Protein AF-A0AB37NR08-F1 (afdb_monomer)

Solvent-accessible surface area (backbone atoms only — not comparable to full-atom values): 4899 Å² total; per-residue (Å²): 117,41,69,46,72,72,79,48,30,99,43,70,69,46,24,50,52,47,52,49,54,32,55,77,69,71,49,87,74,39,40,69,75,43,63,78,69,51,55,82,75,83,45,75,67,60,40,51,51,54,42,54,51,51,53,52,52,52,50,56,52,52,52,51,52,50,51,51,49,53,51,52,50,53,51,51,51,50,54,32,53,76,71,74,94

Radius of gyration: 17.99 Å; Cα contacts (8 Å, |Δi|>4): 50; chains: 1; bounding box: 41×21×50 Å

InterPro domains:
  IPR006119 Resolvase, N-terminal catalytic domain [PF00239] (2-84)
  IPR006119 Resolvase, N-terminal catalytic domain [PS51736] (1-84)
  IPR036162 Resolvase-like, N-terminal catalytic domain superfamily [G3DSA:3.40.50.1390] (1-85)
  IPR036162 Resolvase-like, N-terminal catalytic domain superfamily [SSF53041] (2-85)

Organism: Listeria monocytogenes (NCBI:txid1639)

Nearest PDB structures (foldseek):
  2r0q-assembly1_E  TM=5.149E-01  e=4.327E-07  Staphylococcus aureus
  5c34-assembly1_C-2  TM=7.711E-01  e=3.760E-04  Staphylococcus aureus
  5c35-assembly1_B-2  TM=7.697E-01  e=4.017E-04  Staphylococcus aureus
  2r0q-assembly1_F  TM=6.275E-01  e=1.587E-04  Staphylococcus aureus
  5c35-assembly1_A-2  TM=7.713E-01  e=2.255E-03  Staphylococcus aureus

pLDDT: mean 79.3, std 10.46, range [49.97, 95.75]

Foldseek 3Di:
DEAALCVQDVDLVSSVVSVVVCVVVVHDDAYNPDVLLHDDPPDPVVSVVVNVVVSVVVNVVRVVVVVVVVVVVVVVVVVCVVVVD

Structure (mmCIF, N/CA/C/O backbone):
data_AF-A0AB37NR08-F1
#
_entry.id   AF-A0AB37NR08-F1
#
loop_
_atom_site.group_PDB
_atom_site.id
_atom_site.type_symbol
_atom_site.label_atom_id
_atom_site.label_alt_id
_atom_site.label_comp_id
_atom_site.label_asym_id
_atom_site.label_entity_id
_atom_site.label_seq_id
_atom_site.pdbx_PDB_ins_code
_atom_site.Cartn_x
_atom_site.Cartn_y
_atom_site.Cartn_z
_atom_site.occupancy
_atom_site.B_iso_or_equiv
_atom_site.auth_seq_id
_atom_site.auth_comp_id
_atom_site.auth_asym_id
_atom_site.auth_atom_id
_atom_site.pdbx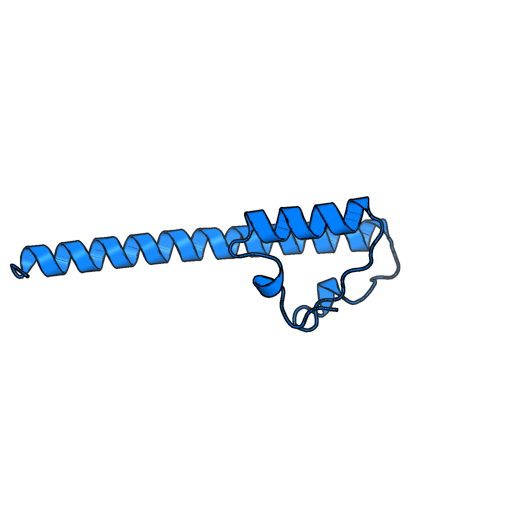_PDB_model_num
ATOM 1 N N . MET A 1 1 ? -0.126 -8.597 -17.080 1.00 67.19 1 MET A N 1
ATOM 2 C CA . MET A 1 1 ? -1.072 -7.464 -17.119 1.00 67.19 1 MET A CA 1
ATOM 3 C C . MET A 1 1 ? -2.044 -7.648 -15.975 1.00 67.19 1 MET A C 1
ATOM 5 O O . MET A 1 1 ? -2.540 -8.758 -15.813 1.00 67.19 1 MET A O 1
ATOM 9 N N . VAL A 1 2 ? -2.254 -6.615 -15.166 1.00 76.12 2 VAL A N 1
ATOM 10 C CA . VAL A 1 2 ? -3.247 -6.621 -14.086 1.00 76.12 2 VAL A CA 1
ATOM 11 C C . VAL A 1 2 ? -4.161 -5.414 -14.243 1.00 76.12 2 VAL A C 1
ATOM 13 O O . VAL A 1 2 ? -3.718 -4.343 -14.649 1.00 76.12 2 VAL A O 1
ATOM 16 N N . GLU A 1 3 ? -5.439 -5.604 -13.935 1.00 70.12 3 GLU A N 1
ATOM 17 C CA . GLU A 1 3 ? -6.459 -4.563 -14.083 1.00 70.12 3 GLU A CA 1
ATOM 18 C C . GLU A 1 3 ? -6.213 -3.392 -13.116 1.00 70.12 3 GLU A C 1
ATOM 20 O O . GLU A 1 3 ? -6.335 -2.231 -13.492 1.00 70.12 3 GLU A O 1
ATOM 25 N N . ALA A 1 4 ? -5.776 -3.692 -11.891 1.00 68.06 4 ALA A N 1
ATOM 26 C CA . ALA A 1 4 ? -5.622 -2.723 -10.814 1.00 68.06 4 ALA A CA 1
ATOM 27 C C . ALA A 1 4 ? -4.459 -3.105 -9.875 1.00 68.06 4 ALA A C 1
ATOM 29 O O . ALA A 1 4 ? -4.063 -4.272 -9.810 1.00 68.06 4 ALA A O 1
ATOM 30 N N . ILE A 1 5 ? -3.883 -2.113 -9.185 1.00 74.31 5 ILE A N 1
ATOM 31 C CA . ILE A 1 5 ? -2.676 -2.279 -8.352 1.00 74.31 5 ILE A CA 1
ATOM 32 C C . ILE A 1 5 ? -2.951 -3.035 -7.042 1.00 74.31 5 ILE A C 1
ATOM 34 O O . ILE A 1 5 ? -2.094 -3.761 -6.547 1.00 74.31 5 ILE A O 1
ATOM 38 N N . ASP A 1 6 ? -4.172 -2.934 -6.526 1.00 73.06 6 ASP A N 1
ATOM 39 C CA . ASP A 1 6 ? -4.686 -3.658 -5.359 1.00 73.06 6 ASP A CA 1
ATOM 40 C C . ASP A 1 6 ? -4.798 -5.175 -5.596 1.00 73.06 6 ASP A C 1
ATOM 42 O O . ASP A 1 6 ? -4.844 -5.954 -4.648 1.00 73.06 6 ASP A O 1
ATOM 46 N N . ARG A 1 7 ? -4.746 -5.638 -6.853 1.00 81.25 7 ARG A N 1
ATOM 47 C CA . ARG A 1 7 ? -4.645 -7.074 -7.171 1.00 81.25 7 ARG A CA 1
ATOM 48 C C . ARG A 1 7 ? -3.255 -7.665 -6.930 1.00 81.25 7 ARG A C 1
ATOM 50 O O . ARG A 1 7 ? -3.085 -8.874 -7.076 1.00 81.25 7 ARG A O 1
ATOM 57 N N . LEU A 1 8 ? -2.267 -6.838 -6.588 1.00 82.12 8 LEU A N 1
ATOM 58 C CA . LEU A 1 8 ? -0.889 -7.263 -6.328 1.00 82.12 8 LEU A CA 1
ATOM 59 C C . LEU A 1 8 ? -0.599 -7.518 -4.839 1.00 82.12 8 LEU A C 1
ATOM 61 O O . LEU A 1 8 ? 0.514 -7.916 -4.510 1.00 82.12 8 LEU A O 1
ATOM 65 N N . GLY A 1 9 ? -1.563 -7.309 -3.938 1.00 77.44 9 GLY A N 1
ATOM 66 C CA . GLY A 1 9 ? -1.376 -7.567 -2.509 1.00 77.44 9 GLY A CA 1
ATOM 67 C C . GLY A 1 9 ? -2.554 -7.107 -1.656 1.00 77.44 9 GLY A C 1
ATOM 68 O O . GLY A 1 9 ? -3.315 -6.231 -2.049 1.00 77.44 9 GLY A O 1
ATOM 69 N N . ARG A 1 10 ? -2.700 -7.678 -0.454 1.00 80.81 10 ARG A N 1
ATOM 70 C CA . ARG A 1 10 ? -3.775 -7.326 0.501 1.00 80.81 10 ARG A CA 1
ATOM 71 C C . ARG A 1 10 ? -3.543 -5.990 1.202 1.00 80.81 10 ARG A C 1
ATOM 73 O O . ARG A 1 10 ? -4.420 -5.479 1.895 1.00 80.81 10 ARG A O 1
ATOM 80 N N . ASN A 1 11 ? -2.332 -5.470 1.083 1.00 72.00 11 ASN A N 1
ATOM 81 C CA . ASN A 1 11 ? -1.899 -4.176 1.573 1.00 72.00 11 ASN A CA 1
ATOM 82 C C . ASN A 1 11 ? -0.745 -3.680 0.691 1.00 72.00 11 ASN A C 1
ATOM 84 O O . ASN A 1 11 ? -0.150 -4.448 -0.066 1.00 72.00 11 ASN A O 1
ATOM 88 N N . TYR A 1 12 ? -0.405 -2.401 0.815 1.00 66.88 12 TYR A N 1
ATOM 89 C CA . TYR A 1 12 ? 0.641 -1.786 -0.001 1.00 66.88 12 TYR A CA 1
ATOM 90 C C . TYR A 1 12 ? 2.036 -2.390 0.213 1.00 66.88 12 TYR A C 1
ATOM 92 O O . TYR A 1 12 ? 2.794 -2.490 -0.747 1.00 66.88 12 TYR A O 1
ATOM 100 N N . GLY A 1 13 ? 2.361 -2.870 1.418 1.00 74.12 13 GLY A N 1
ATOM 101 C CA . GLY A 1 13 ? 3.626 -3.569 1.668 1.00 74.12 13 GLY A CA 1
ATOM 102 C C . GLY A 1 13 ? 3.768 -4.831 0.808 1.00 74.12 13 GLY A C 1
ATOM 103 O O . GLY A 1 13 ? 4.799 -5.035 0.169 1.00 74.12 13 GLY A O 1
ATOM 104 N N . GLU A 1 14 ? 2.704 -5.632 0.715 1.00 81.69 14 GLU A N 1
ATOM 105 C CA . GLU A 1 14 ? 2.640 -6.806 -0.169 1.00 81.69 14 GLU A CA 1
ATOM 106 C C . GLU A 1 14 ? 2.695 -6.421 -1.655 1.00 81.69 14 GLU A C 1
ATOM 108 O O . GLU A 1 14 ? 3.370 -7.085 -2.444 1.00 81.69 14 GLU A O 1
ATOM 113 N N . VAL A 1 15 ? 2.035 -5.323 -2.043 1.00 79.31 15 VAL A N 1
ATOM 114 C CA . VAL A 1 15 ? 2.095 -4.792 -3.415 1.00 79.31 15 VAL A CA 1
ATOM 115 C C . VAL A 1 15 ? 3.535 -4.420 -3.783 1.00 79.31 15 VAL A C 1
ATOM 117 O O . VAL A 1 15 ? 4.020 -4.837 -4.833 1.00 79.31 15 VAL A O 1
ATOM 120 N N . ILE A 1 16 ? 4.251 -3.696 -2.917 1.00 74.75 16 ILE A N 1
ATOM 121 C CA . ILE A 1 16 ? 5.650 -3.294 -3.139 1.00 74.75 16 ILE A CA 1
ATOM 122 C C . ILE A 1 16 ? 6.558 -4.522 -3.236 1.00 74.75 16 ILE A C 1
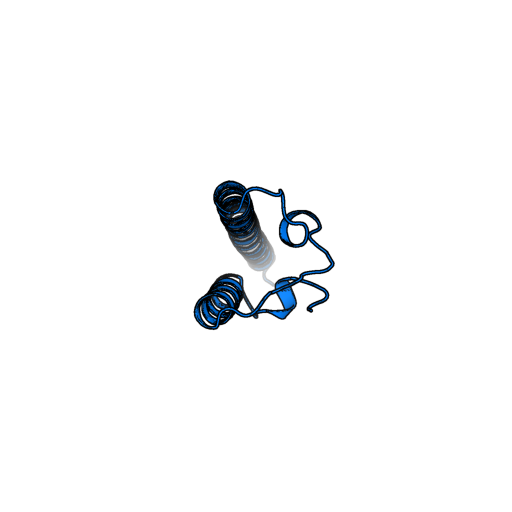ATOM 124 O O . ILE A 1 16 ? 7.385 -4.601 -4.145 1.00 74.75 16 ILE A O 1
ATOM 128 N N . GLN A 1 17 ? 6.392 -5.506 -2.348 1.00 83.38 17 GLN A N 1
ATOM 129 C CA . GLN A 1 17 ? 7.149 -6.760 -2.409 1.00 83.38 17 GLN A CA 1
ATOM 130 C C . GLN A 1 17 ? 6.914 -7.504 -3.728 1.00 83.38 17 GLN A C 1
ATOM 132 O O . GLN A 1 17 ? 7.869 -7.968 -4.357 1.00 83.38 17 GLN A O 1
ATOM 137 N N . THR A 1 18 ? 5.664 -7.565 -4.187 1.00 83.00 18 THR A N 1
ATOM 138 C CA . THR A 1 18 ? 5.304 -8.186 -5.466 1.00 83.00 18 THR A CA 1
ATOM 139 C C . THR A 1 18 ? 5.933 -7.432 -6.637 1.00 83.00 18 THR A C 1
ATOM 141 O O . 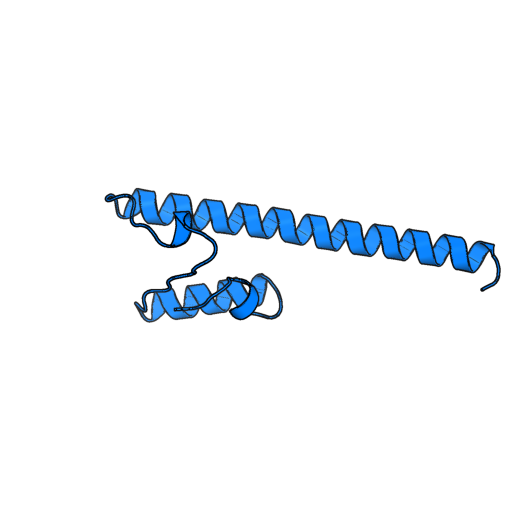THR A 1 18 ? 6.559 -8.047 -7.500 1.00 83.00 18 THR A O 1
ATOM 144 N N . VAL A 1 19 ? 5.856 -6.099 -6.651 1.00 81.06 19 VAL A N 1
ATOM 145 C CA . VAL A 1 19 ? 6.473 -5.257 -7.689 1.00 81.06 19 VAL A CA 1
ATOM 146 C C . VAL A 1 19 ? 7.998 -5.409 -7.703 1.00 81.06 19 VAL A C 1
ATOM 148 O O . VAL A 1 19 ? 8.579 -5.572 -8.776 1.00 81.06 19 VAL A O 1
ATOM 151 N N . ASN A 1 20 ? 8.653 -5.416 -6.541 1.00 78.12 20 ASN A N 1
ATOM 152 C CA . ASN A 1 20 ? 10.102 -5.608 -6.435 1.00 78.12 20 ASN A CA 1
ATOM 153 C C . ASN A 1 20 ? 10.525 -6.997 -6.923 1.00 78.12 20 ASN A C 1
ATOM 155 O O . ASN A 1 20 ? 11.457 -7.104 -7.717 1.00 78.12 20 ASN A O 1
ATOM 159 N N . THR A 1 21 ? 9.776 -8.040 -6.560 1.00 87.62 21 THR A N 1
ATOM 160 C CA . THR A 1 21 ? 10.001 -9.404 -7.063 1.00 87.62 21 THR A CA 1
ATOM 161 C C . THR A 1 21 ? 9.920 -9.462 -8.592 1.00 87.62 21 THR A C 1
ATOM 163 O O . THR A 1 21 ? 10.724 -10.132 -9.244 1.00 87.62 21 THR A O 1
ATOM 166 N N . LEU A 1 22 ? 8.956 -8.758 -9.195 1.00 85.25 22 LEU A N 1
ATOM 167 C CA . LEU A 1 22 ? 8.821 -8.680 -10.652 1.00 85.25 22 LEU A CA 1
ATOM 168 C C . LEU A 1 22 ? 9.982 -7.898 -11.292 1.00 85.25 22 LEU A C 1
ATOM 170 O O . LEU A 1 22 ? 10.523 -8.351 -12.303 1.00 85.25 22 LEU A O 1
ATOM 174 N N . LYS A 1 23 ? 10.412 -6.781 -10.680 1.00 76.38 23 LYS A N 1
ATOM 175 C CA . LYS A 1 23 ? 11.584 -5.994 -11.108 1.00 76.38 23 LYS A CA 1
ATOM 176 C C . LYS A 1 23 ? 12.869 -6.839 -11.086 1.00 76.38 23 LYS A C 1
ATOM 178 O O . LYS A 1 23 ? 13.584 -6.860 -12.086 1.00 76.38 23 LYS A O 1
ATOM 183 N N . GLU A 1 24 ? 13.142 -7.576 -10.006 1.00 84.81 24 GLU A N 1
ATOM 184 C CA . GLU A 1 24 ? 14.312 -8.469 -9.878 1.00 84.81 24 GLU A CA 1
ATOM 185 C C . GLU A 1 24 ? 14.339 -9.547 -10.966 1.00 84.81 24 GLU A C 1
ATOM 187 O O . GLU A 1 24 ? 15.384 -9.844 -11.548 1.00 84.81 24 GLU A O 1
ATOM 192 N N . LYS A 1 25 ? 13.163 -10.086 -11.300 1.00 89.69 25 LYS A N 1
ATOM 193 C CA . LYS A 1 25 ? 12.991 -11.083 -12.363 1.00 89.69 25 LYS 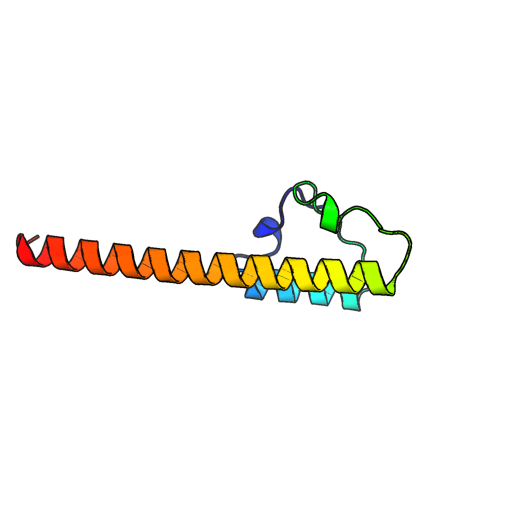A CA 1
ATOM 194 C C . LYS A 1 25 ? 12.976 -10.489 -13.774 1.00 89.69 25 LYS A C 1
ATOM 196 O O . LYS A 1 25 ? 12.819 -11.241 -14.733 1.00 89.69 25 LYS A O 1
ATOM 201 N N . LYS A 1 26 ? 13.141 -9.168 -13.921 1.00 83.31 26 LYS A N 1
ATOM 202 C CA . LYS A 1 26 ? 13.060 -8.434 -15.198 1.00 83.31 26 LYS A CA 1
ATOM 203 C C . LYS A 1 26 ? 11.731 -8.657 -15.932 1.00 83.31 26 LYS A C 1
ATOM 205 O O . LYS A 1 26 ? 11.684 -8.671 -17.160 1.00 83.31 26 LYS A O 1
ATOM 210 N N . ILE A 1 27 ? 10.649 -8.838 -15.178 1.00 79.50 27 ILE A N 1
ATOM 211 C CA . ILE A 1 27 ? 9.303 -9.021 -15.719 1.00 79.50 27 ILE A CA 1
ATOM 212 C C . ILE A 1 27 ? 8.630 -7.652 -15.821 1.00 79.50 27 ILE A C 1
ATOM 214 O O . ILE A 1 27 ? 8.541 -6.915 -14.839 1.00 79.50 27 ILE A O 1
ATOM 218 N N . GLY A 1 28 ? 8.125 -7.321 -17.010 1.00 75.50 28 GLY A N 1
ATOM 219 C CA . GLY A 1 28 ? 7.326 -6.117 -17.222 1.00 75.50 28 GLY A CA 1
ATOM 220 C C . GLY A 1 28 ? 5.964 -6.216 -16.531 1.00 75.50 28 GLY A C 1
ATOM 221 O O . GLY A 1 28 ? 5.225 -7.183 -16.726 1.00 75.50 28 GLY A O 1
ATOM 222 N N . LEU A 1 29 ? 5.614 -5.198 -15.747 1.00 74.25 29 LEU A N 1
ATOM 223 C CA . LEU A 1 29 ? 4.297 -5.036 -15.136 1.00 74.25 29 LEU A CA 1
ATOM 224 C C . LEU A 1 29 ? 3.545 -3.916 -15.861 1.00 74.25 29 LEU A C 1
ATOM 226 O O . LEU A 1 29 ? 4.066 -2.818 -16.012 1.00 74.25 29 LEU A O 1
ATOM 230 N N . MET A 1 30 ? 2.315 -4.203 -16.280 1.00 67.81 30 MET A N 1
ATOM 231 C CA . MET A 1 30 ? 1.394 -3.233 -16.875 1.00 67.81 30 MET A CA 1
ATOM 232 C C . MET A 1 30 ? 0.115 -3.219 -16.039 1.00 67.81 30 MET A C 1
ATOM 234 O O . MET A 1 30 ? -0.468 -4.291 -15.818 1.00 67.81 30 MET A O 1
ATOM 238 N N . VAL A 1 31 ? -0.278 -2.029 -15.572 1.00 68.69 31 VAL A N 1
ATOM 239 C CA . VAL A 1 31 ? -1.442 -1.799 -14.704 1.00 68.69 31 VAL A CA 1
ATOM 240 C C . VAL A 1 31 ? -2.435 -0.903 -15.435 1.00 68.69 31 VAL A C 1
ATOM 242 O O . VAL A 1 31 ? -2.131 0.249 -15.742 1.00 68.69 31 VAL A O 1
ATOM 245 N N . THR A 1 32 ? -3.631 -1.417 -15.708 1.00 57.22 32 THR A N 1
ATOM 246 C CA . THR A 1 32 ? -4.602 -0.748 -16.590 1.00 57.22 32 THR A CA 1
ATOM 247 C C . THR A 1 32 ? -5.109 0.592 -16.040 1.00 57.22 32 THR A C 1
ATOM 249 O O . THR A 1 32 ? -5.350 1.513 -16.812 1.00 57.22 32 THR A O 1
ATOM 252 N N . ILE A 1 33 ? -5.239 0.738 -14.717 1.00 49.97 33 ILE A N 1
ATOM 253 C CA . ILE A 1 33 ? -5.881 1.911 -14.088 1.00 49.97 33 ILE A CA 1
ATOM 254 C C . ILE A 1 33 ? -4.916 3.077 -13.793 1.00 49.97 33 ILE A C 1
ATOM 256 O O . ILE A 1 33 ? -5.366 4.172 -13.465 1.00 49.97 33 ILE A O 1
ATOM 260 N N . VAL A 1 34 ? -3.599 2.904 -13.964 1.00 59.94 34 VAL A N 1
ATOM 261 C CA . VAL A 1 34 ? -2.628 3.996 -13.758 1.00 59.94 34 VAL A CA 1
ATOM 262 C C . VAL A 1 34 ? -1.848 4.247 -15.053 1.00 59.94 34 VAL A C 1
ATOM 264 O O . VAL A 1 34 ? -0.770 3.676 -15.233 1.00 59.94 34 VAL A O 1
ATOM 267 N N . PRO A 1 35 ? -2.368 5.094 -15.965 1.00 54.47 35 PRO A N 1
ATOM 268 C CA . PRO A 1 35 ? -1.755 5.343 -17.273 1.00 54.47 35 PRO A CA 1
ATOM 269 C C . PRO A 1 35 ? -0.273 5.737 -17.174 1.00 54.47 35 PRO A C 1
ATOM 271 O O . PRO A 1 35 ? 0.557 5.225 -17.918 1.00 54.47 35 PRO A O 1
ATOM 274 N N . LEU A 1 36 ? 0.088 6.541 -16.166 1.00 58.72 36 LEU A N 1
ATOM 275 C CA . LEU A 1 36 ? 1.459 7.023 -15.957 1.00 58.72 36 LEU A CA 1
ATOM 276 C C . LEU A 1 36 ? 2.444 5.947 -15.448 1.00 58.72 36 LEU A C 1
ATOM 278 O O . LEU A 1 36 ? 3.651 6.121 -15.567 1.00 58.72 36 LEU A O 1
ATOM 282 N N . LEU A 1 37 ? 1.960 4.831 -14.884 1.00 59.88 37 LEU A N 1
ATOM 283 C CA . LEU A 1 37 ? 2.816 3.678 -14.551 1.00 59.88 37 LEU A CA 1
ATOM 284 C C . LEU A 1 37 ? 3.040 2.763 -15.765 1.00 59.88 37 LEU A C 1
ATOM 286 O O . LEU A 1 37 ? 3.989 1.974 -15.774 1.00 59.88 37 LEU A O 1
ATOM 290 N N . SER A 1 38 ? 2.170 2.860 -16.769 1.00 60.34 38 SER A N 1
ATOM 291 C CA . SER A 1 38 ? 2.103 1.931 -17.897 1.00 60.34 38 SER A CA 1
ATOM 292 C C . SER A 1 38 ? 2.754 2.473 -19.170 1.00 60.34 38 SER A C 1
ATOM 294 O O . SER A 1 38 ? 3.204 1.674 -19.990 1.00 60.34 38 SER A O 1
ATOM 296 N N . GLU A 1 39 ? 2.864 3.795 -19.325 1.00 65.38 39 GLU A N 1
ATOM 297 C CA . GLU A 1 39 ? 3.464 4.421 -20.507 1.00 65.38 39 GLU A CA 1
ATOM 298 C C . GLU A 1 39 ? 4.929 4.834 -20.271 1.00 65.38 39 GLU A C 1
ATOM 300 O O . GLU A 1 39 ? 5.223 5.523 -19.294 1.00 65.38 39 GLU A O 1
ATOM 305 N N . PRO A 1 40 ? 5.873 4.420 -21.138 1.00 64.75 40 PRO A N 1
ATOM 306 C CA . PRO A 1 40 ? 7.263 4.846 -21.044 1.00 64.75 40 PRO A CA 1
ATOM 307 C C . PRO A 1 40 ? 7.423 6.311 -21.472 1.00 64.75 40 PRO A C 1
ATOM 309 O O . PRO A 1 40 ? 7.026 6.695 -22.569 1.00 64.75 40 PRO A O 1
ATOM 312 N N . ILE A 1 41 ? 8.097 7.109 -20.641 1.00 69.62 41 ILE A N 1
ATOM 313 C CA . ILE A 1 41 ? 8.357 8.543 -20.899 1.00 69.62 41 ILE A CA 1
ATOM 314 C C . ILE A 1 41 ? 9.489 8.753 -21.938 1.00 69.62 41 ILE A C 1
ATOM 316 O O . ILE A 1 41 ? 9.743 9.862 -22.399 1.00 69.62 41 ILE A O 1
ATOM 320 N N . GLY A 1 42 ? 10.170 7.679 -22.351 1.00 71.12 42 GLY A N 1
ATOM 321 C CA . GLY A 1 42 ? 11.251 7.694 -23.348 1.00 71.12 42 GLY A CA 1
ATOM 322 C C . GLY A 1 42 ? 12.659 7.772 -22.746 1.00 71.12 42 GLY A C 1
ATOM 323 O O . GLY A 1 42 ? 13.593 7.238 -23.337 1.00 71.12 42 GLY A O 1
ATOM 324 N N . ASP A 1 43 ? 12.805 8.328 -21.539 1.00 83.12 43 ASP A N 1
ATOM 325 C CA . ASP A 1 43 ? 14.032 8.269 -20.733 1.00 83.12 43 ASP A CA 1
ATOM 326 C C . ASP A 1 43 ? 13.875 7.254 -19.586 1.00 83.12 43 ASP A C 1
ATOM 328 O O . ASP A 1 43 ? 12.956 7.357 -18.774 1.00 83.12 43 ASP A O 1
ATOM 332 N N . LEU A 1 44 ? 14.772 6.264 -19.512 1.00 79.88 44 LEU A N 1
ATOM 333 C CA . LEU A 1 44 ? 14.700 5.158 -18.544 1.00 79.88 44 LEU A CA 1
ATOM 334 C C . LEU A 1 44 ? 14.904 5.591 -17.083 1.00 79.88 44 LEU A C 1
ATOM 336 O O . LEU A 1 44 ? 14.354 4.959 -16.177 1.00 79.88 44 LEU A O 1
ATOM 340 N N . LEU A 1 45 ? 15.723 6.616 -16.834 1.00 81.94 45 LEU A N 1
ATOM 341 C CA . LEU A 1 45 ? 15.980 7.118 -15.484 1.00 81.94 45 LEU A CA 1
ATOM 342 C C . LEU A 1 45 ? 14.792 7.941 -14.997 1.00 81.94 45 LEU A C 1
ATOM 344 O O . LEU A 1 45 ? 14.341 7.751 -13.867 1.00 81.94 45 LEU A O 1
ATOM 348 N N . LEU A 1 46 ? 14.254 8.800 -15.865 1.00 79.31 46 LEU A N 1
ATOM 349 C CA . LEU A 1 46 ? 13.064 9.592 -15.581 1.00 79.31 46 LEU A CA 1
ATOM 350 C C . LEU A 1 46 ? 11.832 8.701 -15.387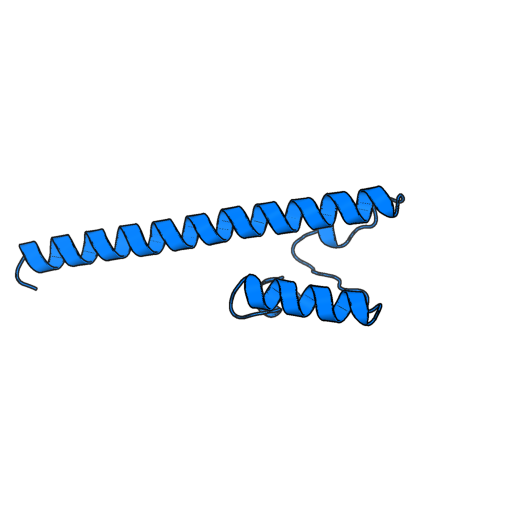 1.00 79.31 46 LEU A C 1
ATOM 352 O O . LEU A 1 46 ? 11.076 8.906 -14.442 1.00 79.31 46 LEU A O 1
ATOM 356 N N . ASP A 1 47 ? 11.669 7.674 -16.223 1.00 78.44 47 ASP A N 1
ATOM 357 C CA . ASP A 1 47 ? 10.588 6.692 -16.110 1.00 78.44 47 ASP A CA 1
ATOM 358 C C . ASP A 1 47 ? 10.627 5.970 -14.756 1.00 78.44 47 ASP A C 1
ATOM 360 O O . ASP A 1 47 ? 9.618 5.895 -14.054 1.00 78.44 47 ASP A O 1
ATOM 364 N N . ARG A 1 48 ? 11.810 5.508 -14.331 1.00 81.31 48 ARG A N 1
ATOM 365 C CA . ARG A 1 48 ? 11.982 4.900 -13.005 1.00 81.31 48 ARG A CA 1
ATOM 366 C C . ARG A 1 48 ? 11.673 5.895 -11.885 1.00 81.31 48 ARG A C 1
ATOM 368 O O . ARG A 1 48 ? 10.931 5.548 -10.972 1.00 81.31 48 ARG A O 1
ATOM 375 N N . PHE A 1 49 ? 12.211 7.111 -11.964 1.00 82.31 49 PHE A N 1
ATOM 376 C CA . PHE A 1 49 ? 12.022 8.140 -10.940 1.00 82.31 49 PHE A CA 1
ATOM 377 C C . PHE A 1 49 ? 10.545 8.503 -10.746 1.00 82.31 49 PHE A C 1
ATOM 379 O O . PHE A 1 49 ? 10.053 8.502 -9.620 1.00 82.31 49 PHE A O 1
ATOM 386 N N . VAL A 1 50 ? 9.818 8.761 -11.838 1.00 79.19 50 VAL A N 1
ATOM 387 C CA . VAL A 1 50 ? 8.392 9.118 -11.791 1.00 79.19 50 VAL A CA 1
ATOM 388 C C . VAL A 1 50 ? 7.556 7.964 -11.236 1.00 79.19 50 VAL A C 1
ATOM 390 O O . VAL A 1 50 ? 6.665 8.190 -10.417 1.00 79.19 50 VAL A O 1
ATOM 393 N N . LYS A 1 51 ? 7.863 6.720 -11.623 1.00 78.00 51 LYS A N 1
ATOM 394 C CA . LYS A 1 51 ? 7.171 5.530 -11.105 1.00 78.00 51 LYS A CA 1
ATOM 395 C C . LYS A 1 51 ? 7.412 5.328 -9.614 1.00 78.00 51 LYS A C 1
ATOM 397 O O . LYS A 1 51 ? 6.462 5.062 -8.883 1.00 78.00 51 LYS A O 1
ATOM 402 N N . ASP A 1 52 ? 8.650 5.482 -9.158 1.00 81.19 52 ASP A N 1
ATOM 403 C CA . ASP A 1 52 ? 8.983 5.339 -7.741 1.00 81.19 52 ASP A CA 1
ATOM 404 C C . ASP A 1 52 ? 8.338 6.469 -6.903 1.00 81.19 52 ASP A C 1
ATOM 406 O O . ASP A 1 52 ? 7.794 6.196 -5.833 1.00 81.19 52 ASP A O 1
ATOM 410 N N . LEU A 1 53 ? 8.276 7.706 -7.419 1.00 83.94 53 LEU A N 1
ATOM 411 C CA . LEU A 1 53 ? 7.563 8.822 -6.777 1.00 83.94 53 LEU A CA 1
ATOM 412 C C . LEU A 1 53 ? 6.050 8.570 -6.670 1.00 83.94 53 LEU A C 1
ATOM 414 O O . LEU A 1 53 ? 5.446 8.825 -5.629 1.00 83.94 53 LEU A O 1
ATOM 418 N N . LEU A 1 54 ? 5.422 8.058 -7.730 1.00 78.19 54 LEU A N 1
ATOM 419 C CA . LEU A 1 54 ? 3.999 7.713 -7.704 1.00 78.19 54 LEU A CA 1
ATOM 420 C C . LEU A 1 54 ? 3.690 6.625 -6.676 1.00 78.19 54 LEU A C 1
ATOM 422 O O . LEU A 1 54 ? 2.691 6.728 -5.965 1.00 78.19 54 LEU A O 1
ATOM 426 N N . LEU A 1 55 ? 4.543 5.603 -6.579 1.00 78.81 55 LEU A N 1
ATOM 427 C CA . LEU A 1 55 ? 4.399 4.554 -5.571 1.00 78.81 55 LEU A CA 1
ATOM 428 C C . LEU A 1 55 ? 4.464 5.137 -4.153 1.00 78.81 55 LEU A C 1
ATOM 430 O O . LEU A 1 55 ? 3.608 4.810 -3.334 1.00 78.81 55 LEU A O 1
ATOM 434 N N . GLN A 1 56 ? 5.399 6.056 -3.890 1.00 81.50 56 GLN A N 1
ATOM 435 C CA . GLN A 1 56 ? 5.496 6.749 -2.598 1.00 81.50 56 GLN A CA 1
ATOM 436 C C . GLN A 1 56 ? 4.25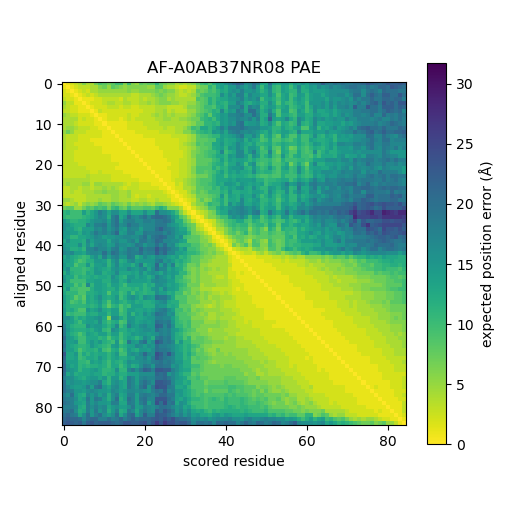4 7.597 -2.284 1.00 81.50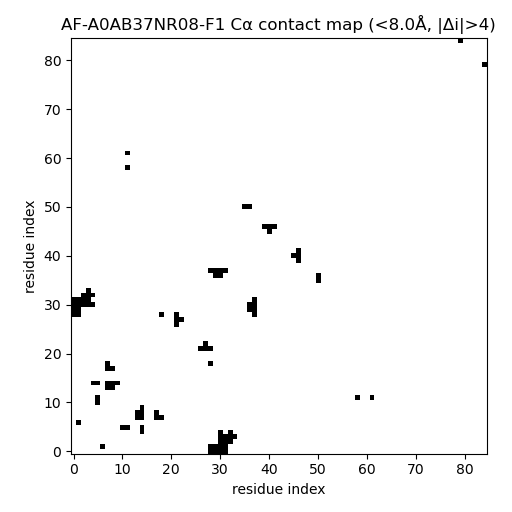 56 GLN A C 1
ATOM 438 O O . GLN A 1 56 ? 3.773 7.601 -1.152 1.00 81.50 56 GLN A O 1
ATOM 443 N N . LEU A 1 57 ? 3.698 8.306 -3.272 1.00 79.56 57 LEU A N 1
ATOM 444 C CA . LEU A 1 57 ? 2.473 9.089 -3.075 1.00 79.56 57 LEU A CA 1
ATOM 445 C C . LEU A 1 57 ? 1.271 8.196 -2.752 1.00 79.56 57 LEU A C 1
ATOM 447 O O . LEU A 1 57 ? 0.493 8.526 -1.857 1.00 79.56 57 LEU A O 1
ATOM 451 N N . LEU A 1 58 ? 1.124 7.064 -3.446 1.00 77.12 58 LEU A N 1
ATOM 452 C CA . LEU A 1 58 ? 0.058 6.099 -3.164 1.00 77.12 58 LEU A CA 1
ATOM 453 C C . LEU A 1 58 ? 0.204 5.484 -1.766 1.00 77.12 58 LEU A C 1
ATOM 455 O O . LEU A 1 58 ? -0.796 5.356 -1.064 1.00 77.12 58 LEU A O 1
ATOM 459 N N . GLU A 1 59 ? 1.430 5.171 -1.338 1.00 78.56 59 GLU A N 1
ATOM 460 C CA . GLU A 1 59 ? 1.720 4.703 0.024 1.00 78.56 59 GLU A CA 1
ATOM 461 C C . GLU A 1 59 ? 1.286 5.734 1.074 1.00 78.56 59 GLU A C 1
ATOM 463 O O . GLU A 1 59 ? 0.552 5.405 2.006 1.00 78.56 59 GLU A O 1
ATOM 468 N N . MET A 1 60 ? 1.657 7.002 0.879 1.00 83.69 60 MET A N 1
ATOM 469 C CA . MET A 1 60 ? 1.272 8.093 1.776 1.00 83.69 60 MET A CA 1
ATOM 470 C C . MET A 1 60 ? -0.253 8.272 1.858 1.00 83.69 60 MET A C 1
ATOM 472 O O . MET A 1 60 ? -0.794 8.481 2.945 1.00 83.69 60 MET A O 1
ATOM 476 N N . ILE A 1 61 ? -0.959 8.195 0.725 1.00 78.31 61 ILE A N 1
ATOM 477 C CA . ILE A 1 61 ? -2.426 8.298 0.688 1.00 78.31 61 ILE A CA 1
ATOM 478 C C . ILE A 1 61 ? -3.060 7.119 1.434 1.00 78.31 61 ILE A C 1
ATOM 480 O O . ILE A 1 61 ? -3.947 7.325 2.263 1.00 78.31 61 ILE A O 1
ATOM 484 N N . ALA A 1 62 ? -2.580 5.901 1.187 1.00 77.69 62 ALA A N 1
ATOM 485 C CA . ALA A 1 62 ? -3.114 4.695 1.803 1.00 77.69 62 ALA A CA 1
ATOM 486 C C . ALA A 1 62 ? -2.911 4.660 3.324 1.00 77.69 62 ALA A C 1
ATOM 488 O O . ALA A 1 62 ? -3.832 4.289 4.058 1.00 77.69 62 ALA A O 1
ATOM 489 N N . GLU A 1 63 ? -1.739 5.070 3.817 1.00 85.31 63 GLU A N 1
ATOM 490 C CA . GLU A 1 63 ? -1.493 5.146 5.261 1.00 85.31 63 GLU A CA 1
ATOM 491 C C . GLU A 1 63 ? -2.409 6.188 5.910 1.00 85.31 63 GLU A C 1
ATOM 493 O O . GLU A 1 63 ? -3.060 5.906 6.918 1.00 85.31 63 GLU A O 1
ATOM 498 N N . ARG A 1 64 ? -2.581 7.351 5.270 1.00 78.50 64 ARG A N 1
ATOM 499 C CA . ARG A 1 64 ? -3.502 8.387 5.748 1.00 78.50 64 ARG A CA 1
ATOM 500 C C . ARG A 1 64 ? -4.952 7.898 5.812 1.00 78.50 64 ARG A C 1
ATOM 502 O O . ARG A 1 64 ? -5.649 8.163 6.790 1.00 78.50 64 ARG A O 1
ATOM 509 N N . GLU A 1 65 ? -5.426 7.168 4.804 1.00 76.38 65 GLU A N 1
ATOM 510 C CA . GLU A 1 65 ? -6.772 6.573 4.822 1.00 76.38 65 GLU A CA 1
ATOM 511 C C . GLU A 1 65 ? -6.935 5.522 5.927 1.00 76.38 65 GLU A C 1
ATOM 513 O O . GLU A 1 65 ? -8.000 5.420 6.556 1.00 76.38 65 GLU A O 1
ATOM 518 N N . ARG A 1 66 ? -5.877 4.749 6.198 1.00 86.62 66 ARG A N 1
ATOM 519 C CA . ARG A 1 66 ? -5.850 3.767 7.283 1.00 86.62 66 ARG A CA 1
ATOM 520 C C . ARG A 1 66 ? -5.947 4.448 8.646 1.00 86.62 66 ARG A C 1
ATOM 522 O O . ARG A 1 66 ? -6.741 4.011 9.484 1.00 86.62 66 ARG A O 1
ATOM 529 N N . GLU A 1 67 ? -5.171 5.503 8.871 1.00 93.00 67 GLU A N 1
ATOM 530 C CA . GLU A 1 67 ? -5.226 6.314 10.090 1.00 93.00 67 GLU A CA 1
ATOM 531 C C . GL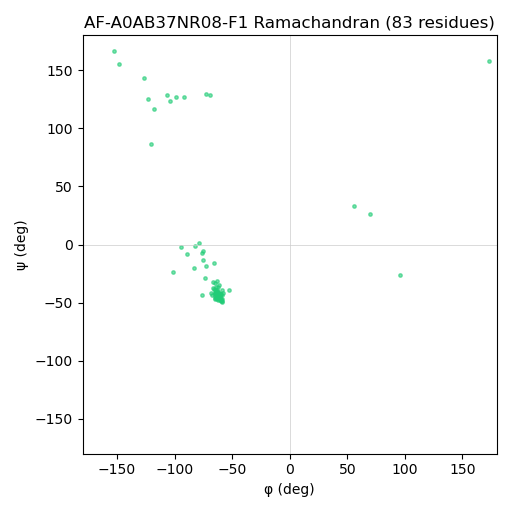U A 1 67 ? -6.609 6.943 10.284 1.00 93.00 67 GLU A C 1
ATOM 533 O O . GLU A 1 67 ? -7.208 6.804 11.353 1.00 93.00 67 GLU A O 1
ATOM 538 N N . GLU A 1 68 ? -7.176 7.541 9.236 1.00 86.81 68 GLU A N 1
ATOM 539 C CA . GLU A 1 68 ? -8.514 8.136 9.279 1.00 86.81 68 GLU A CA 1
ATOM 540 C C . GLU A 1 68 ? -9.614 7.107 9.570 1.00 86.81 68 GLU A C 1
ATOM 542 O O . GLU A 1 68 ? -10.572 7.383 10.297 1.00 86.81 68 GLU A O 1
ATOM 547 N N . SER A 1 69 ? -9.488 5.890 9.044 1.00 86.88 69 SER A N 1
ATOM 548 C CA . SER A 1 69 ? -10.438 4.810 9.328 1.00 86.88 69 SER A CA 1
ATOM 549 C C . SER A 1 69 ? -10.359 4.350 10.785 1.00 86.88 69 SER A C 1
ATOM 551 O O . SER A 1 69 ? -11.398 4.225 11.437 1.00 86.88 69 SER A O 1
ATOM 553 N N . LYS A 1 70 ? -9.147 4.194 11.340 1.00 94.50 70 LYS A N 1
ATOM 554 C CA . LYS A 1 70 ? -8.949 3.914 12.775 1.00 94.50 70 LYS A CA 1
ATOM 555 C C . LYS A 1 70 ? -9.510 5.039 13.648 1.00 94.50 70 LYS A C 1
ATOM 557 O O . LYS A 1 70 ? -10.188 4.764 14.636 1.00 94.50 70 LYS A O 1
ATOM 562 N N . ARG A 1 71 ? -9.272 6.302 13.271 1.00 94.00 71 ARG A N 1
ATOM 563 C CA . ARG A 1 71 ? -9.7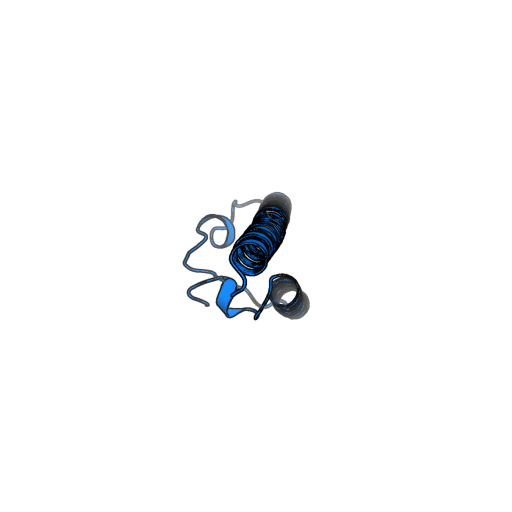81 7.485 13.982 1.00 94.00 71 ARG A CA 1
ATOM 564 C C . ARG A 1 71 ? -11.307 7.480 14.048 1.00 94.00 71 ARG A C 1
ATOM 566 O O . ARG A 1 71 ? -11.872 7.610 15.132 1.00 94.00 71 ARG A O 1
ATOM 573 N N . ARG A 1 72 ? -11.974 7.273 12.909 1.00 92.38 72 ARG A N 1
ATOM 574 C CA . ARG A 1 72 ? -13.443 7.189 12.835 1.00 92.38 72 ARG A CA 1
ATOM 575 C C . ARG A 1 72 ? -13.996 6.010 13.629 1.00 92.38 72 ARG A C 1
ATOM 577 O O . ARG A 1 72 ? -15.006 6.160 14.310 1.00 92.38 72 ARG A O 1
ATOM 584 N N . GLN A 1 73 ? -13.324 4.860 13.596 1.00 94.38 73 GLN A N 1
ATOM 585 C CA . GLN A 1 73 ? -13.715 3.704 14.401 1.00 94.38 73 GLN A CA 1
ATOM 586 C C . GLN A 1 73 ? -13.626 4.006 15.903 1.00 94.38 73 GLN A C 1
ATOM 588 O O . GLN A 1 73 ? -14.570 3.723 16.637 1.00 94.38 73 GLN A O 1
ATOM 593 N N . ALA A 1 74 ? -12.533 4.624 16.357 1.00 95.75 74 ALA A N 1
ATOM 594 C CA . ALA A 1 74 ? -12.367 5.018 17.753 1.00 95.75 74 ALA A CA 1
ATOM 595 C C . ALA A 1 74 ? -13.456 6.006 18.203 1.00 95.75 74 ALA A C 1
ATOM 597 O O . ALA A 1 74 ? -14.039 5.828 19.272 1.00 95.75 74 ALA A O 1
ATOM 598 N N . GLN A 1 75 ? -13.785 6.995 17.364 1.00 94.12 75 GLN A N 1
ATOM 599 C CA . GLN A 1 75 ? -14.896 7.921 17.608 1.00 94.12 75 GLN A CA 1
ATOM 600 C C . GLN A 1 75 ? -16.241 7.189 17.707 1.00 94.12 75 GLN A C 1
ATOM 602 O O . GLN A 1 75 ? -17.002 7.431 18.640 1.00 94.12 75 GLN A O 1
ATOM 607 N N . GLY A 1 76 ? -16.523 6.257 16.792 1.00 94.25 76 GLY A N 1
ATOM 608 C CA . GLY A 1 76 ? -17.751 5.460 16.821 1.00 94.25 76 GLY A CA 1
ATOM 609 C C . GLY A 1 76 ? -17.881 4.613 18.090 1.00 94.25 76 GLY A C 1
ATOM 610 O O . GLY A 1 76 ? -18.945 4.590 18.705 1.00 94.25 76 GLY A O 1
ATOM 611 N N . ILE A 1 77 ? -16.788 3.977 18.525 1.00 94.94 77 ILE A N 1
ATOM 612 C CA . ILE A 1 77 ? -16.746 3.199 19.772 1.00 94.94 77 ILE A CA 1
ATOM 613 C C . ILE A 1 77 ? -16.974 4.101 20.990 1.00 94.94 77 ILE A C 1
ATOM 615 O O . ILE A 1 77 ? -17.706 3.712 21.895 1.00 94.94 77 ILE A O 1
ATOM 619 N N . ALA A 1 78 ? -16.368 5.291 21.031 1.00 95.62 78 ALA A N 1
ATOM 620 C CA . ALA A 1 78 ? -16.570 6.236 22.129 1.00 95.62 78 ALA A CA 1
ATOM 621 C C . ALA A 1 78 ? -18.047 6.650 22.246 1.00 95.62 78 ALA A C 1
ATOM 623 O O . ALA A 1 78 ? -18.623 6.554 23.326 1.00 95.62 78 ALA A O 1
ATOM 624 N N . ILE A 1 79 ? -18.680 6.994 21.120 1.00 95.44 79 ILE A N 1
ATOM 625 C CA . ILE A 1 79 ? -20.104 7.355 21.068 1.00 95.44 79 ILE A CA 1
ATOM 626 C C . ILE A 1 79 ? -21.000 6.180 21.491 1.00 95.44 79 ILE A C 1
ATOM 628 O O . ILE A 1 79 ? -21.987 6.387 22.193 1.00 95.44 79 ILE A O 1
ATOM 632 N N . ALA A 1 80 ? -20.689 4.948 21.071 1.00 95.12 80 ALA A N 1
ATOM 633 C CA . ALA A 1 80 ? -21.447 3.760 21.477 1.00 95.12 80 ALA A CA 1
ATOM 634 C C . ALA A 1 80 ? -21.361 3.532 22.996 1.00 95.12 80 ALA A C 1
ATOM 636 O O . ALA A 1 80 ? -22.392 3.419 23.658 1.00 95.12 80 ALA A O 1
ATOM 637 N N . LYS A 1 81 ? -20.146 3.615 23.557 1.00 93.69 81 LYS A N 1
ATOM 638 C CA . LYS A 1 81 ? -19.907 3.513 25.003 1.00 93.69 81 LYS A CA 1
ATOM 639 C C . LYS A 1 81 ? -20.650 4.583 25.800 1.00 93.69 81 LYS A C 1
ATOM 641 O O . LYS A 1 81 ? -21.242 4.258 26.822 1.00 93.69 81 LYS A O 1
ATOM 646 N N . GLU A 1 82 ? -20.652 5.835 25.339 1.00 94.31 82 GLU A N 1
ATOM 647 C CA . GLU A 1 82 ? -21.419 6.922 25.970 1.00 94.31 82 GLU A CA 1
ATOM 648 C C . GLU A 1 82 ? -22.928 6.647 25.966 1.00 94.31 82 GLU A C 1
ATOM 650 O O . GLU A 1 82 ? -23.626 6.986 26.919 1.00 94.31 82 GLU A O 1
ATOM 655 N N . LYS A 1 83 ? -23.432 6.000 24.912 1.00 93.06 83 LYS A N 1
ATOM 656 C CA . LYS A 1 83 ? -24.840 5.601 24.787 1.00 93.06 83 LYS A CA 1
ATOM 657 C C . LYS A 1 83 ? -25.178 4.295 25.516 1.00 93.06 83 LYS A C 1
ATOM 659 O O . LYS A 1 83 ? -26.341 3.897 25.499 1.00 93.06 83 LYS A O 1
ATOM 664 N N . GLY A 1 84 ? -24.202 3.648 26.155 1.00 87.69 84 GLY A N 1
ATOM 665 C CA . GLY A 1 84 ? -24.393 2.390 26.879 1.00 87.69 84 GLY A CA 1
ATOM 666 C C . GLY A 1 84 ? -24.679 1.184 25.979 1.00 87.69 84 GLY A C 1
ATOM 667 O O . GLY A 1 84 ? -25.335 0.248 26.437 1.00 87.69 84 GLY A O 1
ATOM 668 N N . VAL A 1 85 ? -24.224 1.222 24.719 1.00 66.44 85 VAL A N 1
ATOM 669 C CA . VAL A 1 85 ? -24.355 0.140 23.722 1.00 66.44 85 VAL A CA 1
ATOM 670 C C . VAL A 1 85 ? -23.004 -0.488 23.411 1.00 66.44 85 VAL A C 1
ATOM 672 O O . VAL A 1 85 ? -21.992 0.252 23.402 1.00 66.44 85 VAL A O 1
#

Sequence (85 aa):
MVEAIDRLGRNYGEVIQTVNTLKEKKIGLMVTIVPLLSEPIGDLLLDRFVKDLLLQLLEMIAEREREESKRRQAQGIAIAKEKGV

Secondary structure (DSSP, 8-state):
-BS-GGGG-SSHHHHHHHHHHHHHTT----BTT-HHHHS--S-HHHHHHHHHHHHHHHHHHHHHHHHHHHHHHHHHHHHHHHTT-

Mean predicted aligned error: 9.79 Å